Protein AF-A0A0L0SP91-F1 (afdb_monomer)

Organism: Allomyces macrogynus (strain ATCC 38327) (NCBI:txid578462)

pLDDT: mean 83.48, std 15.88, range [41.31, 96.62]

Secondary structure (DSSP, 8-state):
--HHHHHHHHHHH-TTHHHHTTT--S----S----SSS--HHHHHHHTT---------S------SEEEE--TT-SSPEEEETTEETT-PPPTTS---GGGS-TTSHHHHHHHHHHHHHHTT-----SSHHHHHHT-TT-

Mean predicted aligned error: 8.21 Å

Sequence (140 aa):
MSCSDKIAQWQCLSLQGALLSHMIPDPIMFASIIVGDLFDPVDWNAHSARVLAEVVTPNVPVVSAPHAMSWWRGCDTPEYLANGRRQGAAMGKDGTFGPKTWSRISKPRMFELFRSTAATAGVDDLSRRYLDAKEQSAAY

Solvent-accessible surface area (backbone atoms only — not comparable to full-atom values): 9042 Å² total; per-residue (Å²): 129,58,71,66,56,50,53,54,46,25,70,72,63,21,66,65,41,36,63,46,38,75,80,42,80,70,78,49,64,79,93,71,86,87,70,95,67,94,73,51,72,75,57,48,74,52,31,82,81,41,87,69,90,82,83,88,69,69,97,64,86,81,74,77,72,58,58,51,77,48,77,56,94,89,56,94,65,69,47,49,27,45,77,90,34,28,61,87,52,63,67,45,98,84,74,42,75,52,83,91,39,56,42,74,87,32,70,70,45,46,48,54,49,48,52,57,51,30,55,73,71,70,54,82,90,67,56,93,44,73,65,58,32,34,69,68,23,86,84,89

Radius of gyration: 18.84 Å; Cα contacts (8 Å, |Δi|>4): 112; chains: 1; bounding box: 49×53×34 Å

InterPro domains:
  IPR002466 Adenosine deaminase/editase [PF02137] (1-40)
  IPR002466 Adenosine deaminase/editase [PS50141] (1-40)

Foldseek 3Di:
DDPLVVLVVCQPQADCALLCCLPVVDGHHDPDDDDPPPDDPVVVVVVVVDPDDDDPDDPDPDDPQQKDWDDDPPDPDIFIGGNQWTVVQDADPVRHRDPVGHDCPDQVNVVVVSVVVCVVSVNDPADPDSVRNSVPRPSD

Structure (mmCIF, N/CA/C/O backbone):
data_AF-A0A0L0SP91-F1
#
_entry.id   AF-A0A0L0SP91-F1
#
loop_
_atom_site.group_PDB
_atom_site.id
_atom_site.type_symbol
_atom_site.label_atom_id
_atom_site.label_alt_id
_atom_site.label_comp_id
_atom_site.label_asym_id
_atom_site.label_entity_id
_atom_site.label_seq_id
_atom_site.pdbx_PDB_ins_code
_a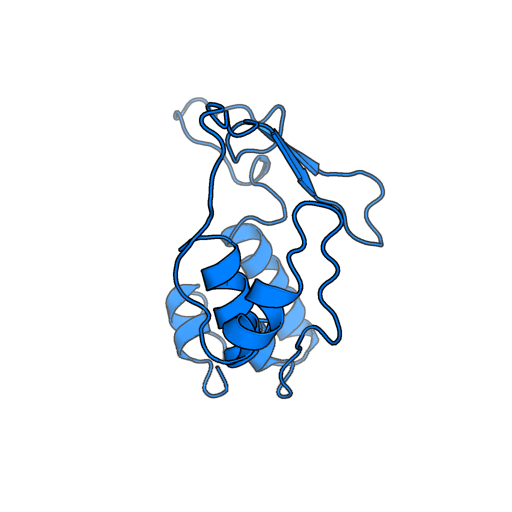tom_site.Cartn_x
_atom_site.Cartn_y
_atom_site.Cartn_z
_atom_site.occupancy
_atom_site.B_iso_or_equiv
_atom_site.auth_seq_id
_atom_site.auth_comp_id
_atom_site.auth_asym_id
_atom_site.auth_atom_id
_atom_site.pdbx_PDB_model_num
ATOM 1 N N . MET A 1 1 ? 14.575 -1.261 4.950 1.00 77.31 1 MET A N 1
ATOM 2 C CA . MET A 1 1 ? 13.985 -2.548 4.541 1.00 77.31 1 MET A CA 1
ATOM 3 C C . MET A 1 1 ? 13.994 -2.621 3.033 1.00 77.31 1 MET A C 1
ATOM 5 O O . MET A 1 1 ? 13.422 -1.739 2.383 1.00 77.31 1 MET A O 1
ATOM 9 N N . SER A 1 2 ? 14.693 -3.622 2.514 1.00 84.19 2 SER A N 1
ATOM 10 C CA . SER A 1 2 ? 14.720 -3.992 1.100 1.00 84.19 2 SER A CA 1
ATOM 11 C C . SER A 1 2 ? 13.340 -4.497 0.636 1.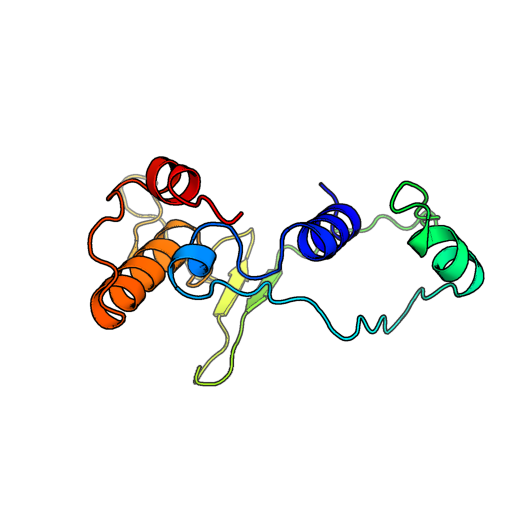00 84.19 2 SER A C 1
ATOM 13 O O . SER A 1 2 ? 12.390 -4.562 1.422 1.00 84.19 2 SER A O 1
ATOM 15 N N . CYS A 1 3 ? 13.191 -4.823 -0.652 1.00 85.75 3 CYS A N 1
ATOM 16 C CA . CYS A 1 3 ? 11.959 -5.447 -1.144 1.00 85.75 3 CYS A CA 1
ATOM 17 C C . CYS A 1 3 ? 11.780 -6.862 -0.569 1.00 85.75 3 CYS A C 1
ATOM 19 O O . CYS A 1 3 ? 10.685 -7.199 -0.126 1.00 85.75 3 CYS A O 1
ATOM 21 N N . SER A 1 4 ? 12.859 -7.647 -0.494 1.00 83.56 4 SER A N 1
ATOM 22 C CA . SER A 1 4 ? 12.839 -8.992 0.088 1.00 83.56 4 SER A CA 1
ATOM 23 C C . SER A 1 4 ? 12.460 -8.968 1.570 1.00 83.56 4 SER A C 1
ATOM 25 O O . SER A 1 4 ? 11.579 -9.727 1.961 1.00 83.56 4 SER A O 1
ATOM 27 N N . ASP A 1 5 ? 13.000 -8.033 2.365 1.00 85.19 5 ASP A N 1
ATOM 28 C CA . ASP A 1 5 ? 12.618 -7.880 3.782 1.00 85.19 5 ASP A CA 1
ATOM 29 C C . ASP A 1 5 ? 11.111 -7.617 3.929 1.00 85.19 5 ASP A C 1
ATOM 31 O O . ASP A 1 5 ? 10.453 -8.161 4.813 1.00 85.19 5 ASP A O 1
ATOM 35 N N . LYS A 1 6 ? 10.545 -6.773 3.054 1.00 88.00 6 LYS A N 1
ATOM 36 C CA . LYS A 1 6 ? 9.113 -6.438 3.080 1.00 88.00 6 LYS A CA 1
ATOM 37 C C . LYS A 1 6 ? 8.246 -7.625 2.681 1.00 88.00 6 LYS A C 1
ATOM 39 O O . LYS A 1 6 ? 7.237 -7.864 3.330 1.00 88.00 6 LYS A O 1
ATOM 44 N N . ILE A 1 7 ? 8.634 -8.370 1.647 1.00 88.44 7 ILE A N 1
ATOM 45 C CA . ILE A 1 7 ? 7.911 -9.573 1.213 1.00 88.44 7 ILE A CA 1
ATOM 46 C C . ILE A 1 7 ? 7.931 -10.631 2.319 1.00 88.44 7 ILE A C 1
ATOM 48 O O . ILE A 1 7 ? 6.890 -11.205 2.625 1.00 88.44 7 ILE A O 1
ATOM 52 N N . ALA A 1 8 ? 9.080 -10.846 2.958 1.00 85.81 8 ALA A N 1
ATOM 53 C CA . ALA A 1 8 ? 9.195 -11.751 4.096 1.00 85.81 8 ALA A CA 1
ATOM 54 C C . ALA A 1 8 ? 8.331 -11.304 5.279 1.00 85.81 8 ALA A C 1
ATOM 56 O O . ALA A 1 8 ? 7.633 -12.116 5.879 1.00 85.81 8 ALA A O 1
ATOM 57 N N . GLN A 1 9 ? 8.315 -10.001 5.575 1.00 88.06 9 GLN A N 1
ATOM 58 C CA . GLN A 1 9 ? 7.423 -9.443 6.585 1.00 88.06 9 GLN A CA 1
ATOM 59 C C . GLN A 1 9 ? 5.950 -9.701 6.240 1.00 88.06 9 GLN A C 1
ATOM 61 O O . GLN A 1 9 ? 5.187 -10.094 7.117 1.00 88.06 9 GLN A O 1
ATOM 66 N N . TRP A 1 10 ? 5.543 -9.529 4.981 1.00 90.81 10 TRP A N 1
ATOM 67 C CA . TRP A 1 10 ? 4.173 -9.811 4.544 1.00 90.81 10 TRP A CA 1
ATOM 68 C C . TRP A 1 10 ? 3.817 -11.295 4.623 1.00 90.81 10 TRP A C 1
ATOM 70 O O . TRP A 1 10 ? 2.678 -11.621 4.928 1.00 90.81 10 TRP A O 1
ATOM 80 N N . GLN A 1 11 ? 4.785 -12.187 4.411 1.00 88.12 11 GLN A N 1
ATOM 81 C CA . GLN A 1 11 ? 4.617 -13.631 4.592 1.00 88.12 11 GLN A CA 1
ATOM 82 C C . GLN A 1 11 ? 4.596 -14.078 6.064 1.00 88.12 11 GLN A C 1
ATOM 84 O O . GLN A 1 11 ? 4.348 -15.247 6.340 1.00 88.12 11 GLN A O 1
ATOM 89 N N . CYS A 1 12 ? 4.814 -13.169 7.014 1.00 86.75 12 CYS A N 1
ATOM 90 C CA . CYS A 1 12 ? 4.683 -13.441 8.446 1.00 86.75 12 CYS A CA 1
ATOM 91 C C . CYS A 1 12 ? 3.462 -12.734 9.055 1.00 86.75 12 CYS A C 1
ATOM 93 O O . CYS A 1 12 ? 2.677 -13.352 9.764 1.00 86.75 12 CYS A O 1
ATOM 95 N N . LEU A 1 13 ? 3.289 -11.444 8.747 1.00 88.06 13 LEU A N 1
ATOM 96 C CA . LEU A 1 13 ? 2.279 -10.567 9.352 1.00 88.06 13 LEU A CA 1
ATOM 97 C C . LEU A 1 13 ? 1.044 -10.333 8.488 1.00 88.06 13 LEU A C 1
ATOM 99 O O . LEU A 1 13 ? 0.093 -9.723 8.967 1.00 88.06 13 LEU A O 1
ATOM 103 N N . SER A 1 14 ? 1.063 -10.780 7.229 1.00 91.06 14 SER A N 1
ATOM 104 C CA . SER A 1 14 ? -0.003 -10.610 6.243 1.00 91.06 14 SER A CA 1
ATOM 105 C C . SER A 1 14 ? 0.034 -9.344 5.375 1.00 91.06 14 SER A C 1
ATOM 107 O O . SER A 1 14 ? 0.479 -8.268 5.785 1.00 91.06 14 SER A O 1
ATOM 109 N N . LEU A 1 15 ? -0.470 -9.467 4.140 1.00 93.38 15 LEU A N 1
ATOM 110 C CA . LEU A 1 15 ? -0.435 -8.428 3.100 1.00 93.38 15 LEU A CA 1
ATOM 111 C C . LEU A 1 15 ? -1.352 -7.236 3.383 1.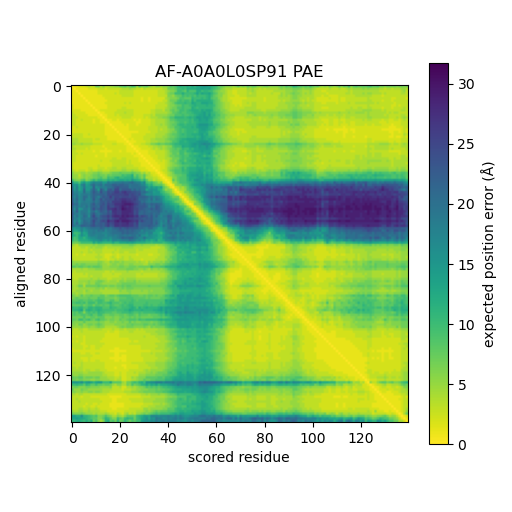00 93.38 15 LEU A C 1
ATOM 113 O O . LEU A 1 15 ? -1.044 -6.113 2.982 1.00 93.38 15 LEU A O 1
ATOM 117 N N . GLN A 1 16 ? -2.486 -7.466 4.047 1.00 94.19 16 GLN A N 1
ATOM 118 C CA . GLN A 1 16 ? -3.496 -6.435 4.299 1.00 94.19 16 GLN A CA 1
ATOM 119 C C . GLN A 1 16 ? -3.032 -5.380 5.315 1.00 94.19 16 GLN A C 1
ATOM 121 O O . GLN A 1 16 ? -3.533 -4.252 5.317 1.00 94.19 16 GLN A O 1
ATOM 126 N N . GLY A 1 17 ? -2.043 -5.717 6.148 1.00 93.94 17 GLY A N 1
ATOM 127 C CA . GLY A 1 17 ? -1.519 -4.835 7.184 1.00 93.94 17 GLY A CA 1
ATOM 128 C C . GLY A 1 17 ? -2.509 -4.541 8.320 1.00 93.94 17 GLY A C 1
ATOM 129 O O . GLY A 1 17 ? -3.674 -4.928 8.286 1.00 93.94 17 GLY A O 1
ATOM 130 N N . ALA A 1 18 ? -2.039 -3.774 9.308 1.00 94.62 18 ALA A N 1
ATOM 131 C CA . ALA A 1 18 ? -2.766 -3.498 10.552 1.00 94.62 18 ALA A CA 1
ATOM 132 C C . ALA A 1 18 ? -4.148 -2.842 10.393 1.00 94.62 18 ALA A C 1
ATOM 134 O O . ALA A 1 18 ? -5.027 -3.053 11.217 1.00 94.62 18 ALA A O 1
ATOM 135 N N . LEU A 1 19 ? -4.348 -1.989 9.381 1.00 95.50 19 LEU A N 1
ATOM 136 C CA . LEU A 1 19 ? -5.631 -1.293 9.241 1.00 95.50 19 LEU A CA 1
ATOM 137 C C . LEU A 1 19 ? -6.715 -2.240 8.727 1.00 95.50 19 LEU A C 1
ATOM 139 O O . LEU A 1 19 ? -7.798 -2.305 9.293 1.00 95.50 19 LEU A O 1
ATOM 143 N N . LEU A 1 20 ? -6.438 -2.997 7.666 1.00 95.12 20 LEU A N 1
ATOM 144 C CA . LEU A 1 20 ? -7.450 -3.871 7.076 1.00 95.12 20 LEU A CA 1
ATOM 145 C C . LEU A 1 20 ? -7.758 -5.099 7.937 1.00 95.12 20 LEU A C 1
ATOM 147 O O . LEU A 1 20 ? -8.849 -5.645 7.792 1.00 95.12 20 LEU A O 1
ATOM 151 N N . SER A 1 21 ? -6.875 -5.504 8.856 1.00 94.19 21 SER A N 1
ATOM 152 C CA . SER A 1 21 ? -7.166 -6.600 9.792 1.00 94.19 21 SER A CA 1
ATOM 153 C C . SER A 1 21 ? -8.317 -6.297 10.762 1.00 94.19 21 SER A C 1
ATOM 155 O O . SER A 1 21 ? -8.904 -7.227 11.301 1.00 94.19 21 SER A O 1
ATOM 157 N N . HIS A 1 22 ? -8.728 -5.029 10.909 1.00 93.38 22 HIS A N 1
ATOM 158 C CA . HIS A 1 22 ? -9.977 -4.664 11.600 1.00 93.38 22 HIS A CA 1
ATOM 159 C C . HIS A 1 22 ? -11.242 -5.174 10.895 1.00 93.38 22 HIS A C 1
ATOM 161 O O . HIS A 1 22 ? -12.282 -5.314 11.527 1.00 93.38 22 HIS A O 1
ATOM 167 N N . MET A 1 23 ? -11.176 -5.415 9.581 1.00 93.25 23 MET A N 1
ATOM 168 C CA . MET A 1 23 ? -12.315 -5.854 8.759 1.00 93.25 23 MET A CA 1
ATOM 169 C C . MET A 1 23 ? -12.124 -7.260 8.183 1.00 93.25 23 MET A C 1
ATOM 171 O O . MET A 1 23 ? -13.100 -7.915 7.831 1.00 93.25 23 MET A O 1
ATOM 175 N N . ILE A 1 24 ? -10.874 -7.709 8.049 1.00 92.69 24 ILE A N 1
ATOM 176 C CA . ILE A 1 24 ? -10.503 -9.008 7.486 1.00 92.69 24 ILE A CA 1
ATOM 177 C C . ILE A 1 24 ? -9.685 -9.752 8.550 1.00 92.69 24 ILE A C 1
ATOM 179 O O . ILE A 1 24 ? -8.471 -9.550 8.616 1.00 92.69 24 ILE A O 1
ATOM 183 N N . PRO A 1 25 ? -10.335 -10.568 9.403 1.00 88.62 25 PRO A N 1
ATOM 184 C CA . PRO A 1 25 ? -9.656 -11.250 10.504 1.00 88.62 25 PRO A CA 1
ATOM 185 C C . PRO A 1 25 ? -8.600 -12.248 10.024 1.00 88.62 25 PRO A C 1
ATOM 187 O O . PRO A 1 25 ? -7.537 -12.361 10.629 1.00 88.62 25 PRO A O 1
ATOM 190 N N . ASP A 1 26 ? -8.880 -12.949 8.923 1.00 92.19 26 ASP A N 1
ATOM 191 C CA . ASP A 1 26 ? -7.980 -13.965 8.391 1.00 92.19 26 ASP A CA 1
ATOM 192 C C . ASP A 1 26 ? -6.817 -13.336 7.595 1.00 92.19 26 ASP A C 1
ATOM 194 O O . ASP A 1 26 ? -7.047 -12.510 6.701 1.00 92.19 26 ASP A O 1
ATOM 198 N N . PRO A 1 27 ? -5.559 -13.739 7.862 1.00 92.19 27 PRO A N 1
ATOM 199 C CA . PRO A 1 27 ? -4.398 -13.292 7.100 1.00 92.19 27 PRO A CA 1
ATOM 200 C C . PRO A 1 27 ? -4.480 -13.582 5.589 1.00 92.19 27 PRO A C 1
ATOM 202 O O . PRO A 1 27 ? -4.612 -14.725 5.157 1.00 92.19 27 PRO A O 1
ATOM 205 N N . ILE A 1 28 ? -4.328 -12.541 4.766 1.00 94.00 28 ILE A N 1
ATOM 206 C CA . ILE A 1 28 ? -4.098 -12.615 3.320 1.00 94.00 28 ILE A CA 1
ATOM 207 C C . ILE A 1 28 ? -2.599 -12.752 3.010 1.00 94.00 28 ILE A C 1
ATOM 209 O O . ILE A 1 28 ? -1.823 -11.807 3.165 1.00 94.00 28 ILE A O 1
ATOM 213 N N . MET A 1 29 ? -2.212 -13.901 2.457 1.00 91.69 29 MET A N 1
ATOM 214 C CA . MET A 1 29 ? -0.829 -14.226 2.081 1.00 91.69 29 MET A CA 1
ATOM 215 C C . MET A 1 29 ? -0.690 -14.375 0.565 1.00 91.69 29 MET A C 1
ATOM 217 O O . MET A 1 29 ? -1.678 -14.617 -0.134 1.00 91.69 29 MET A O 1
ATOM 221 N N . PHE A 1 30 ? 0.533 -14.291 0.027 1.00 89.38 30 PHE A N 1
ATOM 222 C CA . PHE A 1 30 ? 0.727 -14.743 -1.352 1.00 89.38 30 PHE A CA 1
ATOM 223 C C . PHE A 1 30 ? 0.699 -16.267 -1.390 1.00 89.38 30 PHE A C 1
ATOM 225 O O . PHE A 1 30 ? 1.517 -16.911 -0.739 1.00 89.38 30 PHE A O 1
ATOM 232 N N . ALA A 1 31 ? -0.169 -16.828 -2.229 1.00 91.75 31 ALA A N 1
ATOM 233 C CA . ALA A 1 31 ? -0.125 -18.250 -2.568 1.00 91.75 31 ALA A CA 1
ATOM 234 C C . ALA A 1 31 ? 1.095 -18.603 -3.441 1.00 91.75 31 ALA A C 1
ATOM 236 O O . ALA A 1 31 ? 1.553 -19.741 -3.450 1.00 91.75 31 ALA A O 1
ATOM 237 N N . SER A 1 32 ? 1.625 -17.628 -4.185 1.00 89.81 32 SER A N 1
ATOM 238 C CA . SER A 1 32 ? 2.767 -17.806 -5.079 1.00 89.81 32 SER A CA 1
ATOM 239 C C . SER A 1 32 ? 3.514 -16.492 -5.284 1.00 89.81 32 SER A C 1
ATOM 241 O O . SER A 1 32 ? 2.883 -15.443 -5.422 1.00 89.81 32 SER A O 1
ATOM 243 N N . ILE A 1 33 ? 4.840 -16.562 -5.391 1.00 87.12 33 ILE A N 1
ATOM 244 C CA . ILE A 1 33 ? 5.701 -15.454 -5.817 1.00 87.12 33 ILE A CA 1
ATOM 245 C C . ILE A 1 33 ? 6.415 -15.916 -7.085 1.00 87.12 33 ILE A C 1
ATOM 247 O O . ILE A 1 33 ? 7.087 -16.942 -7.073 1.00 87.12 33 ILE A O 1
ATOM 251 N N . ILE A 1 34 ? 6.238 -15.180 -8.182 1.00 87.81 34 ILE A N 1
ATOM 252 C CA . ILE A 1 34 ? 6.831 -15.504 -9.482 1.00 87.81 34 ILE A CA 1
ATOM 253 C C . ILE A 1 34 ? 7.879 -14.441 -9.794 1.00 87.81 34 ILE A C 1
ATOM 255 O O . ILE A 1 34 ? 7.567 -13.250 -9.835 1.00 87.81 34 ILE A O 1
ATOM 259 N N . VAL A 1 35 ? 9.115 -14.879 -10.010 1.00 85.88 35 VAL A N 1
ATOM 260 C CA . VAL A 1 35 ? 10.255 -14.021 -10.337 1.00 85.88 35 VAL A CA 1
ATOM 261 C C . VAL A 1 35 ? 10.617 -14.261 -11.800 1.00 85.88 35 VAL A C 1
ATOM 263 O O . VAL A 1 35 ? 10.896 -15.390 -12.189 1.00 85.88 35 VAL A O 1
ATOM 266 N N . GLY A 1 36 ? 10.544 -13.212 -12.623 1.00 84.69 36 GLY A N 1
ATOM 267 C CA . GLY A 1 36 ? 10.726 -13.327 -14.075 1.00 84.69 36 GLY A CA 1
ATOM 268 C C . GLY A 1 36 ? 12.182 -13.384 -14.543 1.00 84.69 36 GLY A C 1
ATOM 269 O O . GLY A 1 36 ? 12.432 -13.845 -15.650 1.00 84.69 36 GLY A O 1
ATOM 270 N N . ASP A 1 37 ? 13.123 -12.912 -13.725 1.00 76.06 37 ASP A N 1
ATOM 271 C CA . ASP A 1 37 ? 14.557 -12.867 -14.030 1.00 76.06 37 ASP A CA 1
ATOM 272 C C . ASP A 1 37 ? 15.371 -12.905 -12.724 1.00 76.06 37 ASP A C 1
ATOM 274 O O . ASP A 1 37 ? 14.844 -12.546 -11.671 1.00 76.06 37 ASP A O 1
ATOM 278 N N . LEU A 1 38 ? 16.637 -13.330 -12.778 1.00 80.75 38 LEU A N 1
ATOM 279 C CA . LEU A 1 38 ? 17.524 -13.520 -11.614 1.00 80.75 38 LEU A CA 1
ATOM 280 C C . LEU A 1 38 ? 16.989 -14.519 -10.565 1.00 80.75 38 LEU A C 1
ATOM 282 O O . LEU A 1 38 ? 17.316 -14.423 -9.383 1.00 80.75 38 LEU A O 1
ATOM 286 N N . PHE A 1 39 ? 16.158 -15.480 -10.980 1.00 77.31 39 PHE A N 1
ATOM 287 C CA . PHE A 1 39 ? 15.733 -16.570 -10.105 1.00 77.31 39 PHE A CA 1
ATOM 288 C C . PHE A 1 39 ? 16.848 -17.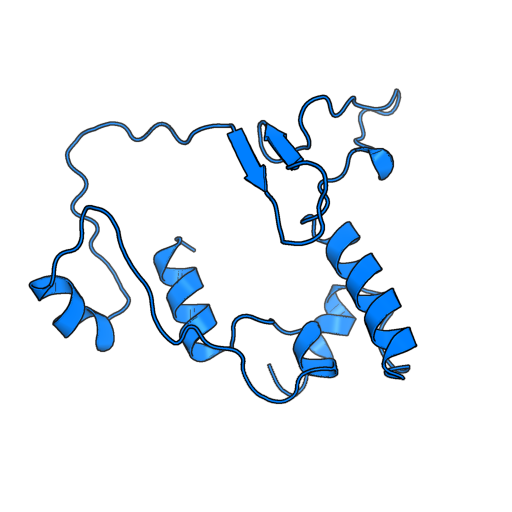614 -9.978 1.00 77.31 39 PHE A C 1
ATOM 290 O O . PHE A 1 39 ? 17.164 -18.301 -10.950 1.00 77.31 39 PHE A O 1
ATOM 297 N N . ASP A 1 40 ? 17.406 -17.755 -8.775 1.00 72.44 40 ASP A N 1
ATOM 298 C CA . ASP A 1 40 ? 18.343 -18.827 -8.442 1.00 72.44 40 ASP A CA 1
ATOM 299 C C . ASP A 1 40 ? 17.655 -19.888 -7.550 1.00 72.44 40 ASP A C 1
ATOM 301 O O . ASP A 1 40 ? 17.346 -19.619 -6.382 1.00 72.44 40 ASP A O 1
ATOM 305 N N . PRO A 1 41 ? 17.388 -21.103 -8.071 1.00 62.56 41 PRO A N 1
ATOM 306 C CA . PRO A 1 41 ? 16.730 -22.170 -7.319 1.00 62.56 41 PRO A CA 1
ATOM 307 C C . PRO A 1 41 ? 17.592 -22.775 -6.198 1.00 62.56 41 PRO A C 1
ATOM 309 O O . PRO A 1 41 ? 17.036 -23.379 -5.276 1.00 62.56 41 PRO A O 1
ATOM 312 N N . VAL A 1 42 ? 18.924 -22.642 -6.257 1.00 59.41 42 VAL A N 1
ATOM 313 C CA . VAL A 1 42 ? 19.834 -23.128 -5.203 1.00 59.41 42 VAL A CA 1
ATOM 314 C C . VAL A 1 42 ? 19.776 -22.196 -3.996 1.00 59.41 42 VAL A C 1
ATOM 316 O O . VAL A 1 42 ? 19.739 -22.666 -2.859 1.00 59.41 42 VAL A O 1
ATOM 319 N N . ASP A 1 43 ? 19.670 -20.892 -4.249 1.00 55.62 43 ASP A N 1
ATOM 320 C CA . ASP A 1 43 ? 19.463 -19.885 -3.213 1.00 55.62 43 ASP A CA 1
ATOM 321 C C . ASP A 1 43 ? 18.053 -20.017 -2.606 1.00 55.62 43 ASP A C 1
ATOM 323 O O . ASP A 1 43 ? 17.907 -20.070 -1.390 1.00 55.62 43 ASP A O 1
ATOM 327 N N . TRP A 1 44 ? 17.008 -20.230 -3.420 1.00 49.41 44 TRP A N 1
ATOM 328 C CA . TRP A 1 44 ? 15.604 -20.315 -2.973 1.00 49.41 44 TRP A CA 1
ATOM 329 C C . TRP A 1 44 ? 15.307 -21.416 -1.933 1.00 49.41 44 TRP A C 1
ATOM 331 O O . TRP A 1 44 ? 14.618 -21.156 -0.942 1.00 49.41 44 TRP A O 1
ATOM 341 N N . ASN A 1 45 ? 15.845 -22.630 -2.113 1.00 49.81 45 ASN A N 1
ATOM 342 C CA . ASN A 1 45 ? 15.645 -23.736 -1.162 1.00 49.81 45 ASN A CA 1
ATOM 343 C C . ASN A 1 45 ? 16.407 -23.535 0.165 1.00 49.81 45 ASN A C 1
ATOM 345 O O . ASN A 1 45 ? 16.016 -24.100 1.186 1.00 49.81 45 ASN A O 1
ATOM 349 N N . ALA A 1 46 ? 17.463 -22.714 0.179 1.00 46.44 46 ALA A N 1
ATOM 350 C CA . ALA A 1 46 ? 18.102 -22.232 1.406 1.00 46.44 46 ALA A CA 1
ATOM 351 C C . ALA A 1 46 ? 17.391 -20.978 1.974 1.00 46.44 46 ALA A C 1
ATOM 353 O O . ALA A 1 46 ? 17.366 -20.774 3.192 1.00 46.44 46 ALA A O 1
ATOM 354 N N . HIS A 1 47 ? 16.749 -20.176 1.115 1.00 46.91 47 HIS A N 1
ATOM 355 C CA . HIS A 1 47 ? 16.071 -18.914 1.433 1.00 46.91 47 HIS A CA 1
ATOM 356 C C . HIS A 1 47 ? 14.763 -19.093 2.204 1.00 46.91 47 HIS A C 1
ATOM 358 O O . HIS A 1 47 ? 14.414 -18.236 3.015 1.00 46.91 47 HIS A O 1
ATOM 364 N N . SER A 1 48 ? 14.057 -20.219 2.040 1.00 46.22 48 SER A N 1
ATOM 365 C CA . SER A 1 48 ? 12.896 -20.524 2.891 1.00 46.22 48 SER A CA 1
ATOM 366 C C . SER A 1 48 ? 13.282 -20.686 4.370 1.00 46.22 48 SER A C 1
ATOM 368 O O . SER A 1 48 ? 12.431 -20.526 5.240 1.00 46.22 48 SER A O 1
ATOM 370 N N . ALA A 1 49 ? 14.562 -20.965 4.662 1.00 43.16 49 ALA A N 1
ATOM 371 C CA . ALA A 1 49 ? 15.126 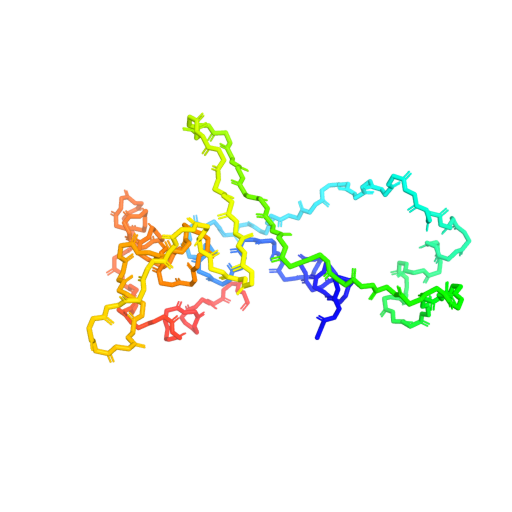-20.988 6.014 1.00 43.16 49 ALA A CA 1
ATOM 372 C C . ALA A 1 49 ? 15.921 -19.713 6.373 1.00 43.16 49 ALA A C 1
ATOM 374 O O . ALA A 1 49 ? 16.168 -19.454 7.551 1.00 43.16 49 ALA A O 1
ATOM 375 N N . ARG A 1 50 ? 16.326 -18.911 5.382 1.00 41.31 50 ARG A N 1
ATOM 376 C CA . ARG A 1 50 ? 17.088 -17.668 5.548 1.00 41.31 50 ARG A CA 1
ATOM 377 C C . ARG A 1 50 ? 16.637 -16.620 4.536 1.00 41.31 50 ARG A C 1
ATOM 379 O O . ARG A 1 50 ? 17.326 -16.341 3.562 1.00 41.31 50 ARG A O 1
ATOM 386 N N . VAL A 1 51 ? 15.529 -15.948 4.827 1.00 43.12 51 VAL A N 1
ATOM 387 C CA . VAL A 1 51 ? 15.419 -14.544 4.423 1.00 43.12 51 VAL A CA 1
ATOM 388 C C . VAL A 1 51 ? 16.528 -13.843 5.189 1.00 43.12 51 VAL A C 1
ATOM 390 O O . VAL A 1 51 ? 16.344 -13.629 6.378 1.00 43.12 51 VAL A O 1
ATOM 393 N N . LEU A 1 52 ? 17.686 -13.616 4.569 1.00 47.88 52 LEU A N 1
ATOM 394 C CA . LEU A 1 52 ? 18.698 -12.616 4.929 1.00 47.88 52 LEU A CA 1
ATOM 395 C C . LEU A 1 52 ? 19.959 -12.848 4.078 1.00 47.88 52 LEU A C 1
ATOM 397 O O . LEU A 1 52 ? 20.632 -13.862 4.221 1.00 47.88 52 LEU A O 1
ATOM 401 N N . ALA A 1 53 ? 20.284 -11.825 3.287 1.00 43.47 53 ALA A N 1
ATOM 402 C CA . ALA A 1 53 ? 21.622 -11.490 2.801 1.00 43.47 53 ALA A CA 1
ATOM 403 C C . ALA A 1 53 ? 22.317 -12.477 1.844 1.00 43.47 53 ALA A C 1
ATOM 405 O O . ALA A 1 53 ? 23.135 -13.275 2.268 1.00 43.47 53 ALA A O 1
ATOM 406 N N . GLU A 1 54 ? 22.109 -12.295 0.539 1.00 42.72 54 GLU A N 1
ATOM 407 C CA . GLU A 1 54 ? 23.169 -11.858 -0.385 1.00 42.72 54 GLU A CA 1
ATOM 408 C C . GLU A 1 54 ? 22.566 -11.623 -1.774 1.00 42.72 54 GLU A C 1
ATOM 410 O O . GLU A 1 54 ? 22.130 -12.541 -2.453 1.00 42.72 54 GLU A O 1
ATOM 415 N N . VAL A 1 55 ? 22.516 -10.363 -2.211 1.00 49.00 55 VAL A N 1
ATOM 416 C CA . VAL A 1 55 ? 22.332 -10.067 -3.634 1.00 49.00 55 VAL A CA 1
ATOM 417 C C . VAL A 1 55 ? 23.736 -9.964 -4.207 1.00 49.00 55 VAL A C 1
ATOM 419 O O . VAL A 1 55 ? 24.435 -8.986 -3.941 1.00 49.00 55 VAL A O 1
ATOM 422 N N . VAL A 1 56 ? 24.152 -10.956 -4.993 1.00 44.75 56 VAL A N 1
ATOM 423 C CA . VAL A 1 56 ? 25.308 -10.808 -5.882 1.00 44.75 56 VAL A CA 1
ATOM 424 C C . VAL A 1 56 ? 24.907 -9.802 -6.956 1.00 44.75 56 VAL A C 1
ATOM 426 O O . VAL A 1 56 ? 24.312 -10.146 -7.974 1.00 44.75 56 VAL A O 1
ATOM 429 N N . THR A 1 57 ? 25.169 -8.519 -6.717 1.00 48.88 57 THR A N 1
ATOM 430 C CA . THR A 1 57 ? 25.022 -7.518 -7.771 1.00 48.88 57 THR A CA 1
ATOM 431 C C . THR A 1 57 ? 26.236 -7.611 -8.693 1.00 48.88 57 THR A C 1
ATOM 433 O O . THR A 1 57 ? 27.356 -7.406 -8.213 1.00 48.88 57 THR A O 1
ATOM 436 N N . PRO A 1 58 ? 26.077 -7.843 -10.010 1.00 46.78 58 PRO A N 1
ATOM 437 C CA . PRO A 1 58 ? 27.120 -7.448 -10.946 1.00 46.78 58 PRO A CA 1
ATOM 438 C C . PRO A 1 58 ? 27.384 -5.946 -10.766 1.00 46.78 58 PRO A C 1
ATOM 440 O O . PRO A 1 58 ? 26.489 -5.200 -10.371 1.00 46.78 58 PRO A O 1
ATOM 443 N N . ASN A 1 59 ? 28.612 -5.507 -11.049 1.00 53.19 59 ASN A N 1
ATOM 444 C CA . ASN A 1 59 ? 29.156 -4.156 -10.815 1.00 53.19 59 ASN A CA 1
ATOM 445 C C . ASN A 1 59 ? 28.483 -3.037 -11.658 1.00 53.19 59 ASN A C 1
ATOM 447 O O . ASN A 1 59 ? 29.104 -2.034 -12.008 1.00 53.19 59 ASN A O 1
ATOM 451 N N . VAL A 1 60 ? 27.222 -3.229 -12.045 1.00 59.62 60 VAL A N 1
ATOM 452 C CA . VAL A 1 60 ? 26.411 -2.296 -12.813 1.00 59.62 60 VAL A CA 1
ATOM 453 C C . VAL A 1 60 ? 25.774 -1.311 -11.833 1.00 59.62 60 VAL A C 1
ATOM 455 O O . VAL A 1 60 ? 25.015 -1.731 -10.957 1.00 59.62 60 VAL A O 1
ATOM 458 N N . PRO A 1 61 ? 26.038 -0.001 -11.955 1.00 59.16 61 PRO A N 1
ATOM 459 C CA . PRO A 1 61 ? 25.343 0.995 -11.156 1.00 59.16 61 PRO A CA 1
ATOM 460 C C . PRO A 1 61 ? 23.845 0.938 -11.470 1.00 59.16 61 PRO A C 1
ATOM 462 O O . PRO A 1 61 ? 23.394 1.337 -12.544 1.00 59.16 61 PRO A O 1
ATOM 465 N N . VAL A 1 62 ? 23.063 0.425 -10.521 1.00 60.69 62 VAL A N 1
ATOM 466 C CA . VAL A 1 62 ? 21.604 0.427 -10.604 1.00 60.69 62 VAL A CA 1
ATOM 467 C C . VAL A 1 62 ? 21.125 1.849 -10.338 1.00 60.69 62 VAL A C 1
ATOM 469 O O . VAL A 1 62 ? 21.048 2.298 -9.194 1.00 60.69 62 VAL A O 1
ATOM 472 N N . VAL A 1 63 ? 20.798 2.579 -11.402 1.00 65.69 63 VAL A N 1
ATOM 473 C CA . VAL A 1 63 ? 20.074 3.846 -11.278 1.00 65.69 63 VAL A CA 1
ATOM 474 C C . VAL A 1 63 ? 18.602 3.506 -11.087 1.00 65.69 63 VAL A C 1
ATOM 476 O O . VAL A 1 63 ? 17.950 2.974 -11.985 1.00 65.69 63 VAL A O 1
ATOM 479 N N . SER A 1 64 ? 18.072 3.784 -9.898 1.00 66.50 64 SER A N 1
ATOM 480 C CA . SER A 1 64 ? 16.644 3.618 -9.635 1.00 66.50 64 SER A CA 1
ATOM 481 C C . SER A 1 64 ? 15.847 4.547 -10.550 1.00 66.50 64 SER A C 1
ATOM 483 O O . SER A 1 64 ? 16.113 5.747 -10.628 1.00 66.50 64 SER A O 1
ATOM 485 N N . ALA A 1 65 ? 14.867 3.990 -11.264 1.00 75.00 65 ALA A N 1
ATOM 486 C CA . ALA A 1 65 ? 13.991 4.796 -12.095 1.00 75.00 65 ALA A CA 1
ATOM 487 C C . ALA A 1 65 ? 13.230 5.789 -11.193 1.00 75.00 65 ALA A C 1
ATOM 489 O O . ALA A 1 65 ? 12.590 5.366 -10.228 1.00 75.00 65 ALA A O 1
ATOM 490 N N . PRO A 1 66 ? 13.238 7.100 -11.498 1.00 83.75 66 PRO A N 1
ATOM 491 C CA . PRO A 1 66 ? 12.500 8.081 -10.705 1.00 83.75 66 PRO A CA 1
ATOM 492 C C . PRO A 1 66 ? 10.983 7.970 -10.911 1.00 83.75 66 PRO A C 1
ATOM 494 O O . PRO A 1 66 ? 10.222 8.699 -10.278 1.00 83.75 66 PRO A O 1
ATOM 497 N N . HIS A 1 67 ? 10.534 7.081 -11.798 1.00 91.44 67 HIS A N 1
ATOM 498 C CA . HIS A 1 67 ? 9.143 6.921 -12.179 1.00 91.44 67 HIS A CA 1
ATOM 499 C C . HIS A 1 67 ? 8.566 5.613 -11.646 1.00 91.44 67 HIS A C 1
ATOM 501 O O . HIS A 1 67 ? 9.230 4.579 -11.649 1.00 91.44 67 HIS A O 1
ATOM 507 N N . ALA A 1 68 ? 7.303 5.658 -11.240 1.00 93.25 68 ALA A N 1
ATOM 508 C CA . ALA A 1 68 ? 6.513 4.479 -10.919 1.00 93.25 68 ALA A CA 1
ATOM 509 C C . ALA A 1 68 ? 5.113 4.624 -11.520 1.00 93.25 68 ALA A C 1
ATOM 511 O O . ALA A 1 68 ? 4.651 5.732 -11.784 1.00 93.25 68 ALA A O 1
ATOM 512 N N . MET A 1 69 ? 4.427 3.506 -11.727 1.00 94.50 69 MET A N 1
ATOM 513 C CA . MET A 1 69 ? 3.049 3.477 -12.208 1.00 94.50 69 MET A CA 1
ATOM 514 C C . MET A 1 69 ? 2.227 2.587 -11.281 1.00 94.50 69 MET A C 1
ATOM 516 O O . MET A 1 69 ? 2.686 1.515 -10.893 1.00 94.50 69 MET A O 1
ATOM 520 N N . SER A 1 70 ? 1.018 3.021 -10.929 1.00 94.19 70 SER A N 1
ATOM 521 C CA . SER A 1 70 ? 0.071 2.215 -10.158 1.00 94.19 70 SER A CA 1
ATOM 522 C C . SER A 1 70 ? -1.281 2.133 -10.859 1.00 94.19 70 SER A C 1
ATOM 524 O O . SER A 1 70 ? -1.826 3.130 -11.341 1.00 94.19 70 SER A O 1
ATOM 526 N N . TRP A 1 71 ? -1.829 0.926 -10.914 1.00 96.12 71 TRP A N 1
ATOM 527 C CA . TRP A 1 71 ? -3.141 0.635 -11.476 1.00 96.12 71 TRP A CA 1
ATOM 528 C C . TRP A 1 71 ? -3.731 -0.572 -10.752 1.00 96.12 71 TRP A C 1
ATOM 530 O O . TRP A 1 71 ? -3.002 -1.471 -10.338 1.00 96.12 71 TRP A O 1
ATOM 540 N N . TRP A 1 72 ? -5.049 -0.592 -10.606 1.00 95.19 72 TRP A N 1
ATOM 541 C CA . TRP A 1 72 ? -5.799 -1.745 -10.125 1.00 95.19 72 TRP A CA 1
ATOM 542 C C . TRP A 1 72 ? -7.104 -1.858 -10.904 1.00 95.19 72 TRP A C 1
ATOM 544 O O . TRP A 1 72 ? -7.577 -0.885 -11.500 1.00 95.19 72 TRP A O 1
ATOM 554 N N . ARG A 1 73 ? -7.694 -3.055 -10.888 1.00 96.00 73 ARG A N 1
ATOM 555 C CA . ARG A 1 73 ? -8.957 -3.337 -11.575 1.00 96.00 73 ARG A CA 1
ATOM 556 C C . ARG A 1 73 ? -10.033 -2.330 -11.151 1.00 96.00 73 ARG A C 1
ATOM 558 O O . ARG A 1 73 ? -10.216 -2.082 -9.964 1.00 96.00 73 ARG A O 1
ATOM 565 N N . GLY A 1 74 ? -10.739 -1.769 -12.132 1.00 94.19 74 GLY A N 1
ATOM 566 C CA . GLY A 1 74 ? -11.732 -0.708 -11.928 1.00 94.19 74 GLY A CA 1
ATOM 567 C C . GLY A 1 74 ? -11.184 0.717 -12.072 1.00 94.19 74 GLY A C 1
ATOM 568 O O . GLY A 1 74 ? -11.973 1.652 -12.103 1.00 94.19 74 GLY A O 1
ATOM 569 N N . CYS A 1 75 ? -9.866 0.913 -12.204 1.00 91.06 75 CYS A N 1
ATOM 570 C CA . CYS A 1 75 ? -9.327 2.190 -12.674 1.00 91.06 75 CYS A CA 1
ATOM 571 C C . CYS A 1 75 ? -9.450 2.310 -14.197 1.00 91.06 75 CYS A C 1
ATOM 573 O O . CYS A 1 75 ? -8.892 1.481 -14.918 1.00 91.06 75 CYS A O 1
ATOM 575 N N . ASP A 1 76 ? -10.034 3.411 -14.674 1.00 93.38 76 ASP A N 1
ATOM 576 C CA . ASP A 1 76 ? -10.013 3.759 -16.103 1.00 93.38 76 ASP A CA 1
ATOM 577 C C . ASP A 1 76 ? -8.591 4.082 -16.584 1.00 93.38 76 ASP A C 1
ATOM 579 O O . ASP A 1 76 ? -8.211 3.749 -17.703 1.00 93.38 76 ASP A O 1
ATOM 583 N N . THR A 1 77 ? -7.782 4.726 -15.729 1.00 93.81 77 THR A N 1
ATOM 584 C CA . THR A 1 77 ? -6.414 5.151 -16.067 1.00 93.81 77 THR A CA 1
ATOM 585 C C . THR A 1 77 ? -5.394 4.859 -14.956 1.00 93.81 77 THR A C 1
ATOM 587 O O . THR A 1 77 ? -5.696 5.001 -13.756 1.00 93.81 77 THR A O 1
ATOM 590 N N . PRO A 1 78 ? -4.160 4.453 -15.324 1.00 95.31 78 PRO A N 1
ATOM 591 C CA . PRO A 1 78 ? -3.065 4.311 -14.372 1.00 95.31 78 PRO A CA 1
ATOM 592 C C . PRO A 1 78 ? -2.657 5.671 -13.788 1.00 95.31 78 PRO A C 1
ATOM 594 O O . PRO A 1 78 ? -2.761 6.713 -14.434 1.00 95.31 78 PRO A O 1
ATOM 597 N N . GLU A 1 79 ? -2.171 5.661 -12.549 1.00 94.81 79 GLU A N 1
ATOM 598 C CA . GLU A 1 79 ? -1.523 6.817 -11.933 1.00 94.81 79 GLU A CA 1
ATOM 599 C C . GLU A 1 79 ? -0.014 6.708 -12.139 1.00 94.81 79 GLU A C 1
ATOM 601 O O . GLU A 1 79 ? 0.615 5.752 -11.683 1.00 94.81 79 GLU A O 1
ATOM 606 N N . TYR A 1 80 ? 0.559 7.715 -12.790 1.00 95.50 80 TYR A N 1
ATOM 607 C CA . TYR A 1 80 ? 2.000 7.866 -12.943 1.00 95.50 80 TYR A CA 1
ATOM 608 C C . TYR A 1 80 ? 2.566 8.706 -11.805 1.00 95.50 80 TYR A C 1
ATOM 610 O O . TYR A 1 80 ? 2.006 9.743 -11.436 1.00 95.50 80 TYR A O 1
ATOM 618 N N . LEU A 1 81 ? 3.694 8.263 -11.264 1.00 93.38 81 LEU A N 1
ATOM 619 C CA . LEU A 1 81 ? 4.442 8.923 -10.210 1.00 93.38 81 LEU A CA 1
ATOM 620 C C . LEU A 1 81 ? 5.832 9.291 -10.728 1.00 93.38 81 LEU A C 1
ATOM 622 O O . LEU A 1 81 ? 6.472 8.484 -11.393 1.00 93.38 81 LEU A O 1
ATOM 626 N N . ALA A 1 82 ? 6.309 10.482 -10.382 1.00 90.94 82 ALA A N 1
ATOM 627 C CA . ALA A 1 82 ? 7.669 10.952 -10.603 1.00 90.94 82 ALA A CA 1
ATOM 628 C C . ALA A 1 82 ? 8.237 11.445 -9.265 1.00 90.94 82 ALA A C 1
ATOM 630 O O . ALA A 1 82 ? 7.626 12.278 -8.591 1.00 90.94 82 ALA A O 1
ATOM 631 N N . ASN A 1 83 ? 9.384 10.908 -8.851 1.00 86.44 83 ASN A N 1
ATOM 632 C CA . ASN A 1 83 ? 10.040 11.202 -7.574 1.00 86.44 83 ASN A CA 1
ATOM 633 C C . ASN A 1 83 ? 9.090 11.060 -6.367 1.00 86.44 83 ASN A C 1
ATOM 635 O O . ASN A 1 83 ? 9.030 11.925 -5.491 1.00 86.44 83 ASN A O 1
ATOM 639 N N . GLY A 1 84 ? 8.285 9.992 -6.363 1.00 83.12 84 GLY A N 1
ATOM 640 C CA . GLY A 1 84 ? 7.331 9.685 -5.291 1.00 83.12 84 GLY A CA 1
ATOM 641 C C . GLY A 1 84 ? 6.076 10.569 -5.246 1.00 83.12 84 GLY A C 1
ATOM 642 O O . GLY A 1 84 ? 5.302 10.468 -4.296 1.00 83.12 84 GLY A O 1
ATOM 643 N N . ARG A 1 85 ? 5.850 11.432 -6.245 1.00 88.50 85 ARG A N 1
ATOM 644 C CA . ARG A 1 85 ? 4.665 12.301 -6.348 1.00 88.50 85 ARG A CA 1
ATOM 645 C C . ARG A 1 85 ? 3.903 12.022 -7.630 1.00 88.50 85 ARG A C 1
ATOM 647 O O . ARG A 1 85 ? 4.500 11.571 -8.597 1.00 88.50 85 ARG A O 1
ATOM 654 N N . ARG A 1 86 ? 2.605 12.332 -7.668 1.00 91.81 86 ARG A N 1
ATOM 655 C CA . ARG A 1 86 ? 1.812 12.224 -8.899 1.00 91.81 86 ARG A CA 1
ATOM 656 C C . ARG A 1 86 ? 2.452 13.052 -10.016 1.00 91.81 86 ARG A C 1
ATOM 658 O O . ARG A 1 86 ? 2.852 14.193 -9.792 1.00 91.81 86 ARG A O 1
ATOM 665 N N . GLN A 1 87 ? 2.564 12.483 -11.211 1.00 92.44 87 GLN A N 1
ATOM 666 C CA . GLN A 1 87 ? 3.097 13.192 -12.368 1.00 92.44 87 GLN A CA 1
ATOM 667 C C . GLN A 1 87 ? 2.242 14.435 -12.646 1.00 92.44 87 GLN A C 1
ATOM 669 O O . GLN A 1 87 ? 1.013 14.370 -12.637 1.00 92.44 87 GLN A O 1
ATOM 674 N N . GLY A 1 88 ? 2.898 15.581 -12.836 1.00 88.50 88 GLY A N 1
ATOM 675 C CA . GLY A 1 88 ? 2.218 16.869 -12.985 1.00 88.50 88 GLY A CA 1
ATOM 676 C C . GLY A 1 88 ? 1.683 17.464 -11.677 1.00 88.50 88 GLY A C 1
ATOM 677 O O . GLY A 1 88 ? 0.971 18.465 -11.720 1.00 88.50 88 GLY A O 1
ATOM 678 N N . ALA A 1 89 ? 2.011 16.891 -10.510 1.00 90.44 89 ALA A N 1
ATOM 679 C CA . ALA A 1 89 ? 1.723 17.519 -9.226 1.00 90.44 89 ALA A CA 1
ATOM 680 C C . ALA A 1 89 ? 2.411 18.889 -9.151 1.00 90.44 89 ALA A C 1
ATOM 682 O O . ALA A 1 89 ? 3.637 18.981 -9.116 1.00 90.44 89 ALA A O 1
ATOM 683 N N . ALA A 1 90 ? 1.605 19.945 -9.101 1.00 89.06 90 ALA A N 1
ATOM 684 C CA . ALA A 1 90 ? 2.077 21.302 -8.890 1.00 89.06 90 ALA A CA 1
ATOM 685 C C . ALA A 1 90 ? 2.081 21.640 -7.396 1.00 89.06 90 ALA A C 1
ATOM 687 O O . ALA A 1 90 ? 1.202 21.221 -6.635 1.00 89.06 90 ALA A O 1
ATOM 688 N N . MET A 1 91 ? 3.085 22.409 -6.993 1.00 89.88 91 MET A N 1
ATOM 689 C CA . MET A 1 91 ? 3.189 22.962 -5.652 1.00 89.88 91 MET A CA 1
ATOM 690 C C . MET A 1 91 ? 2.272 24.183 -5.523 1.00 89.88 91 MET A C 1
ATOM 692 O O . MET A 1 91 ? 2.115 24.956 -6.471 1.00 89.88 91 MET A O 1
ATOM 696 N N . GLY A 1 92 ? 1.649 24.343 -4.360 1.00 88.88 92 GLY A N 1
ATOM 697 C CA . GLY A 1 92 ? 0.891 25.539 -4.024 1.00 88.88 92 GLY A CA 1
ATOM 698 C C . GLY A 1 92 ? 1.795 26.763 -3.867 1.00 88.88 92 GLY A C 1
ATOM 699 O O . GLY A 1 92 ? 3.021 26.663 -3.805 1.00 88.88 92 GLY A O 1
ATOM 700 N N . LYS A 1 93 ? 1.175 27.944 -3.768 1.00 91.44 93 LYS A N 1
ATOM 701 C CA . LYS A 1 93 ? 1.889 29.211 -3.512 1.00 91.44 93 LYS A CA 1
ATOM 702 C C . LYS A 1 93 ? 2.632 29.217 -2.168 1.00 91.44 93 LYS A C 1
ATOM 704 O O . LYS A 1 93 ? 3.560 29.990 -1.987 1.00 91.44 93 LYS A O 1
ATOM 709 N N . ASP A 1 94 ? 2.204 28.365 -1.247 1.00 91.75 94 ASP A N 1
ATOM 710 C CA . ASP A 1 94 ? 2.754 28.141 0.088 1.00 91.75 94 ASP A CA 1
ATOM 711 C C . ASP A 1 94 ? 3.946 27.167 0.106 1.00 91.75 94 ASP A C 1
ATOM 713 O O . ASP A 1 94 ? 4.477 26.865 1.172 1.00 91.75 94 ASP A O 1
ATOM 717 N N . GLY A 1 95 ? 4.364 26.642 -1.050 1.00 89.81 95 GLY A N 1
ATOM 718 C CA . GLY A 1 95 ? 5.457 25.676 -1.121 1.00 89.81 95 GLY A CA 1
ATOM 719 C C . GLY A 1 95 ? 5.058 24.253 -0.716 1.00 89.81 95 GLY A C 1
ATOM 720 O O . GLY A 1 95 ? 5.929 23.397 -0.560 1.00 89.81 95 GLY A O 1
ATOM 721 N N . THR A 1 96 ? 3.761 23.964 -0.552 1.00 88.44 96 THR A N 1
ATOM 722 C CA . THR A 1 96 ? 3.291 22.629 -0.162 1.00 88.44 96 THR A CA 1
ATOM 723 C C . THR A 1 96 ? 2.532 21.928 -1.287 1.00 88.44 96 THR A C 1
ATOM 725 O O . THR A 1 96 ? 1.995 22.543 -2.210 1.00 88.44 96 THR A O 1
ATOM 728 N N . PHE A 1 97 ? 2.502 20.595 -1.243 1.00 87.69 97 PHE A N 1
ATOM 729 C CA . PHE A 1 97 ? 1.676 19.795 -2.146 1.00 87.69 97 PHE A CA 1
ATOM 730 C C . PHE A 1 97 ? 0.331 19.527 -1.481 1.00 87.69 97 PHE A C 1
ATOM 732 O O . PHE A 1 97 ? 0.235 18.736 -0.539 1.00 87.69 97 PHE A O 1
ATOM 739 N N . GLY A 1 98 ? -0.707 20.194 -1.983 1.00 88.81 98 GLY A N 1
ATOM 740 C CA . GLY A 1 98 ? -2.050 20.066 -1.434 1.00 88.81 98 GLY A CA 1
ATOM 741 C C . GLY A 1 98 ? -2.675 18.677 -1.652 1.00 88.81 98 GLY A C 1
ATOM 742 O O . GLY A 1 98 ? -2.256 17.930 -2.537 1.00 88.81 98 GLY A O 1
ATOM 743 N N . PRO A 1 99 ? -3.758 18.340 -0.929 1.00 89.81 99 PRO A N 1
ATOM 744 C CA . PRO A 1 99 ? -4.391 17.017 -0.993 1.00 89.81 99 PRO A CA 1
ATOM 745 C C . PRO A 1 99 ? -4.800 16.550 -2.395 1.00 89.81 99 PRO A C 1
ATOM 747 O O . PRO A 1 99 ? -4.809 15.354 -2.691 1.00 89.81 99 PRO A O 1
ATOM 750 N N . LYS A 1 100 ? -5.127 17.487 -3.293 1.00 87.88 100 LYS A N 1
ATOM 751 C CA . LYS A 1 100 ? -5.515 17.200 -4.685 1.00 87.88 100 LYS A CA 1
ATOM 752 C C . LYS A 1 100 ? -4.385 16.581 -5.519 1.00 87.88 100 LYS A C 1
ATOM 754 O O . LYS A 1 100 ? -4.671 15.944 -6.529 1.00 87.88 100 LYS A O 1
ATOM 759 N N . THR A 1 101 ? -3.128 16.765 -5.116 1.00 90.50 101 THR A N 1
ATOM 760 C CA . THR A 1 101 ? -1.950 16.265 -5.839 1.00 90.50 101 THR A CA 1
ATOM 761 C C . THR A 1 101 ? -1.327 15.027 -5.194 1.00 90.50 101 THR A C 1
ATOM 763 O O . THR A 1 101 ? -0.363 14.477 -5.729 1.00 90.50 101 THR A O 1
ATOM 766 N N . TRP A 1 102 ? -1.876 14.554 -4.071 1.00 91.56 102 TRP A N 1
ATOM 767 C CA . TRP A 1 102 ? -1.425 13.324 -3.426 1.00 91.56 102 TRP A CA 1
ATOM 768 C C . TRP A 1 102 ? -1.722 12.100 -4.290 1.00 91.56 102 TRP A C 1
ATOM 770 O O . TRP A 1 102 ? -2.787 11.999 -4.898 1.00 91.56 102 TRP A O 1
ATOM 780 N N . SER A 1 103 ? -0.782 11.153 -4.288 1.00 92.94 103 SER A N 1
ATOM 781 C CA . SER A 1 103 ? -0.974 9.846 -4.912 1.00 92.94 103 SER A CA 1
ATOM 782 C C . SER A 1 103 ? -2.133 9.095 -4.261 1.00 92.94 103 SER A C 1
ATOM 784 O O . SER A 1 103 ? -2.316 9.160 -3.038 1.00 92.94 103 SER A O 1
ATOM 786 N N . ARG A 1 104 ? -2.879 8.334 -5.063 1.00 92.62 104 ARG A N 1
ATOM 787 C CA . ARG A 1 104 ? -3.982 7.492 -4.581 1.00 92.62 104 ARG A CA 1
ATOM 788 C C . ARG A 1 104 ? -3.515 6.415 -3.594 1.00 92.62 104 ARG A C 1
ATOM 790 O O . ARG A 1 104 ? -4.265 6.063 -2.693 1.00 92.62 104 ARG A O 1
ATOM 797 N N . ILE A 1 105 ? -2.268 5.956 -3.719 1.00 93.81 105 ILE A N 1
ATOM 798 C CA . ILE A 1 105 ? -1.642 4.969 -2.821 1.00 93.81 105 ILE A CA 1
ATOM 799 C C . ILE A 1 105 ? -0.828 5.615 -1.686 1.00 93.81 105 ILE A C 1
ATOM 801 O O . ILE A 1 105 ? -0.054 4.952 -0.996 1.00 93.81 105 ILE A O 1
ATOM 805 N N . SER A 1 106 ? -0.959 6.928 -1.479 1.00 93.31 106 SER A N 1
ATOM 806 C CA . SER A 1 106 ? -0.322 7.602 -0.344 1.00 93.31 106 SER A CA 1
ATOM 807 C C . SER A 1 106 ? -1.013 7.254 0.977 1.00 93.31 106 SER A C 1
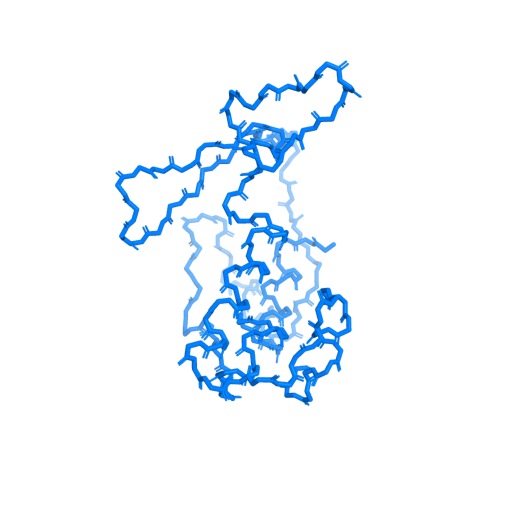ATOM 809 O O . SER A 1 106 ? -2.209 6.968 1.009 1.00 93.31 106 SER A O 1
ATOM 811 N N . LYS A 1 107 ? -0.275 7.335 2.095 1.00 93.75 107 LYS A N 1
ATOM 812 C CA . LYS A 1 107 ? -0.817 7.032 3.435 1.00 93.75 107 LYS A CA 1
ATOM 813 C C . LYS A 1 107 ? -2.114 7.798 3.751 1.00 93.75 107 LYS A C 1
ATOM 815 O O . LYS A 1 107 ? -3.062 7.141 4.170 1.00 93.75 107 LYS A O 1
ATOM 820 N N . PRO A 1 108 ? -2.217 9.129 3.532 1.00 93.88 108 PRO A N 1
ATOM 821 C CA . PRO A 1 108 ? -3.456 9.850 3.821 1.00 93.88 108 PRO A CA 1
ATOM 822 C C . PRO A 1 108 ? -4.632 9.365 2.967 1.00 93.88 108 PRO A C 1
ATOM 824 O O . PRO A 1 108 ? -5.714 9.151 3.499 1.00 93.88 108 PRO A O 1
ATOM 827 N N . ARG A 1 109 ? -4.413 9.117 1.667 1.00 94.56 109 ARG A N 1
ATOM 828 C CA . ARG A 1 109 ? -5.469 8.651 0.753 1.00 94.56 109 ARG A CA 1
ATOM 829 C C 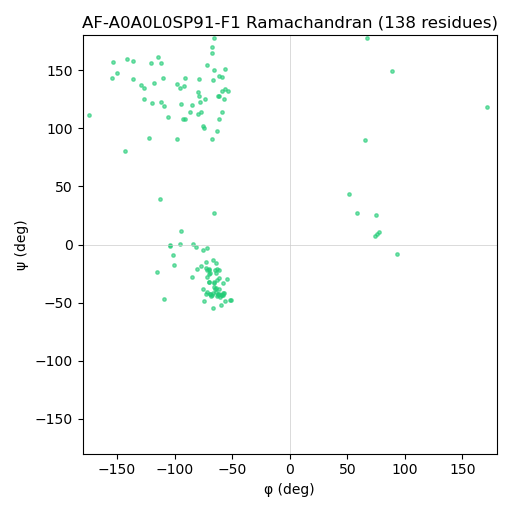. ARG A 1 109 ? -5.944 7.242 1.068 1.00 94.56 109 ARG A C 1
ATOM 831 O O . ARG A 1 109 ? -7.146 7.003 1.106 1.00 94.56 109 ARG A O 1
ATOM 838 N N . MET A 1 110 ? -5.020 6.328 1.354 1.00 95.94 110 MET A N 1
ATOM 839 C CA . MET A 1 110 ? -5.390 4.976 1.768 1.00 95.94 110 MET A CA 1
ATOM 840 C C . MET A 1 110 ? -6.098 4.969 3.125 1.00 95.94 110 MET A C 1
ATOM 842 O O . MET A 1 110 ? -7.004 4.168 3.322 1.00 95.94 110 MET A O 1
ATOM 846 N N . PHE A 1 111 ? -5.744 5.872 4.046 1.00 96.62 111 PHE A N 1
ATOM 847 C CA . PHE A 1 111 ? -6.437 5.981 5.329 1.00 96.62 111 PHE A CA 1
ATOM 848 C C . PHE A 1 111 ? -7.843 6.581 5.199 1.00 96.62 111 PHE A C 1
ATOM 850 O O . PHE A 1 111 ? -8.770 6.085 5.831 1.00 96.62 111 PHE A O 1
ATOM 857 N N . GLU A 1 112 ? -8.028 7.604 4.359 1.00 95.50 112 GLU A N 1
ATOM 858 C CA . GLU A 1 112 ? -9.359 8.127 4.010 1.00 95.50 112 GLU A CA 1
ATOM 859 C C . GLU A 1 112 ? -10.250 7.017 3.439 1.00 95.50 112 GLU A C 1
ATOM 861 O O . GLU A 1 112 ? -11.373 6.827 3.909 1.00 95.50 112 GLU A O 1
ATOM 866 N N . LEU A 1 113 ? -9.718 6.247 2.481 1.00 95.31 113 LEU A N 1
ATOM 867 C CA . LEU A 1 113 ? -10.421 5.111 1.891 1.00 95.31 113 LEU A CA 1
ATOM 868 C C . LEU A 1 113 ? -10.775 4.072 2.958 1.00 95.31 113 LEU A C 1
ATOM 870 O O . LEU A 1 113 ? -11.944 3.727 3.098 1.00 95.31 113 LEU A O 1
ATOM 874 N N . PHE A 1 114 ? -9.796 3.644 3.757 1.00 96.44 114 PHE A N 1
ATOM 875 C CA . PHE A 1 114 ? -10.002 2.707 4.859 1.00 96.44 114 PHE A CA 1
ATOM 876 C C . PHE A 1 114 ? -11.142 3.147 5.778 1.00 96.44 114 PHE A C 1
ATOM 878 O O . PHE A 1 114 ? -12.024 2.347 6.062 1.00 96.44 114 PHE A O 1
ATOM 885 N N . ARG A 1 115 ? -11.174 4.418 6.194 1.00 95.38 115 ARG A N 1
ATOM 886 C CA . ARG A 1 115 ? -12.226 4.924 7.084 1.00 95.38 115 ARG A CA 1
ATOM 887 C C . ARG A 1 115 ? -13.610 4.887 6.442 1.00 95.38 115 ARG A C 1
ATOM 889 O O . ARG A 1 115 ? -14.566 4.524 7.118 1.00 95.38 115 ARG A O 1
ATOM 896 N N . SER A 1 116 ? -13.727 5.240 5.160 1.00 94.75 116 SER A N 1
ATOM 897 C CA . SER A 1 116 ? -15.010 5.121 4.449 1.00 94.75 116 SER A CA 1
ATOM 898 C C . SER A 1 116 ? -15.467 3.665 4.311 1.00 94.75 116 SER A C 1
ATOM 900 O O . SER A 1 116 ? -16.650 3.370 4.486 1.00 94.75 116 SER A O 1
ATOM 902 N N . THR A 1 117 ? -14.528 2.747 4.068 1.00 95.31 117 THR A N 1
ATOM 903 C CA . THR A 1 117 ? -14.806 1.312 3.981 1.00 95.31 117 THR A CA 1
ATOM 904 C C . THR A 1 117 ? -15.208 0.747 5.341 1.00 95.31 117 THR A C 1
ATOM 906 O O . THR A 1 117 ? -16.205 0.041 5.419 1.00 95.31 117 THR A O 1
ATOM 909 N N . ALA A 1 118 ? -14.498 1.109 6.412 1.00 94.81 118 ALA A N 1
ATOM 910 C CA . ALA A 1 118 ? -14.785 0.680 7.778 1.00 94.81 118 ALA A CA 1
ATOM 911 C C . ALA A 1 118 ? -16.181 1.119 8.235 1.00 94.81 118 ALA A C 1
ATOM 913 O O . ALA A 1 118 ? -16.944 0.290 8.719 1.00 94.81 118 ALA A O 1
ATOM 914 N N . ALA A 1 119 ? -16.558 2.374 7.972 1.00 92.56 119 ALA A N 1
ATOM 915 C CA . ALA A 1 119 ? -17.908 2.865 8.251 1.00 92.56 119 ALA A CA 1
ATOM 916 C C . ALA A 1 119 ? -18.983 2.092 7.462 1.00 92.56 119 ALA A C 1
ATOM 918 O O . ALA A 1 119 ? -20.051 1.789 7.981 1.00 92.56 119 ALA A O 1
ATOM 919 N N . THR A 1 120 ? -18.697 1.726 6.209 1.00 93.50 120 THR A N 1
ATOM 920 C CA . THR A 1 120 ? -19.620 0.914 5.393 1.00 93.50 120 THR A CA 1
ATOM 921 C C . THR A 1 120 ? -19.720 -0.526 5.908 1.00 93.50 120 THR A C 1
ATOM 923 O O . THR A 1 120 ? -20.776 -1.144 5.815 1.00 93.50 120 THR A O 1
ATOM 926 N N . ALA A 1 121 ? -18.631 -1.057 6.462 1.00 92.50 121 ALA A N 1
ATOM 927 C CA . ALA A 1 121 ? -18.559 -2.3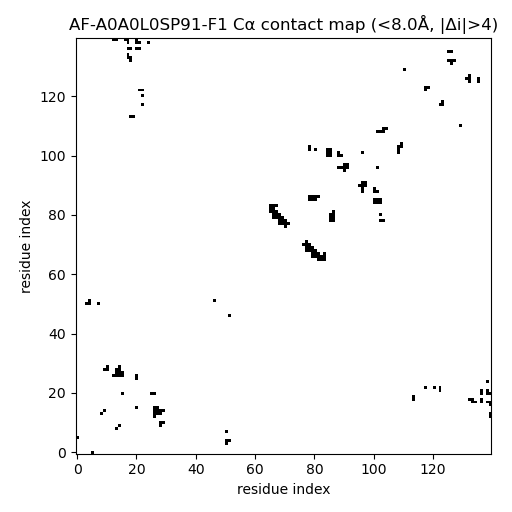88 7.052 1.00 92.50 121 ALA A CA 1
ATOM 928 C C . ALA A 1 121 ? -19.106 -2.457 8.495 1.00 92.50 121 ALA A C 1
ATOM 930 O O . ALA A 1 121 ? -19.125 -3.542 9.069 1.00 92.50 121 ALA A O 1
ATOM 931 N N . GLY A 1 122 ? -19.545 -1.334 9.080 1.00 92.44 122 GLY A N 1
ATOM 932 C CA . GLY A 1 122 ? -20.050 -1.268 10.458 1.00 92.44 122 GLY A CA 1
ATOM 933 C C . GLY A 1 122 ? -18.962 -1.344 11.536 1.00 92.44 122 GLY A C 1
ATOM 934 O O . GLY A 1 122 ? -19.225 -1.789 12.651 1.00 92.44 122 GLY A O 1
ATOM 935 N N . VAL A 1 123 ? -17.726 -0.953 11.208 1.00 90.25 123 VAL A N 1
ATOM 936 C CA . VAL A 1 123 ? -16.601 -0.886 12.152 1.00 90.25 123 VAL A CA 1
ATOM 937 C C . VAL A 1 123 ? -16.450 0.557 12.642 1.00 90.25 123 VAL A C 1
ATOM 939 O O . VAL A 1 123 ? -15.748 1.367 12.030 1.00 90.25 123 VAL A O 1
ATOM 942 N N . ASP A 1 124 ? -17.126 0.878 13.748 1.00 76.81 124 ASP A N 1
ATOM 943 C CA . ASP A 1 124 ? -17.390 2.270 14.149 1.00 76.81 124 ASP A CA 1
ATOM 944 C C . ASP A 1 124 ? -16.519 2.816 15.305 1.00 76.81 124 ASP A C 1
ATOM 946 O O . ASP A 1 124 ? -16.621 3.998 15.635 1.00 76.81 124 ASP A O 1
ATOM 950 N N . ASP A 1 125 ? -15.599 2.022 15.869 1.00 87.19 125 ASP A N 1
ATOM 951 C CA . ASP A 1 125 ? -14.752 2.411 17.023 1.00 87.19 125 ASP A CA 1
ATOM 952 C C . ASP A 1 125 ? -13.254 2.560 16.685 1.00 87.19 125 ASP A C 1
ATOM 954 O O . ASP A 1 125 ? -12.352 2.172 17.428 1.00 87.19 125 ASP A O 1
ATOM 958 N N . LEU A 1 126 ? -12.961 3.117 15.509 1.00 91.12 126 LEU A N 1
ATOM 959 C CA . LEU A 1 126 ? -11.585 3.333 15.059 1.00 91.12 126 LEU A CA 1
ATOM 960 C C . LEU A 1 126 ? -11.123 4.766 15.315 1.00 91.12 126 LEU A C 1
ATOM 962 O O . LEU A 1 126 ? -11.828 5.742 15.030 1.00 91.12 126 LEU A O 1
ATOM 966 N N . SER A 1 127 ? -9.882 4.908 15.784 1.00 93.62 127 SER A N 1
ATOM 967 C CA . SER A 1 127 ? -9.281 6.218 16.001 1.00 93.62 127 SER A CA 1
ATOM 968 C C . SER A 1 127 ? -9.242 7.038 14.711 1.00 93.62 127 SER A C 1
ATOM 970 O O . SER A 1 127 ? -8.983 6.560 13.604 1.00 93.62 127 SER A O 1
ATOM 972 N N . ARG A 1 128 ? -9.443 8.350 14.861 1.00 91.88 128 ARG A N 1
ATOM 973 C CA . ARG A 1 128 ? -9.309 9.311 13.758 1.00 91.88 128 ARG A CA 1
ATOM 974 C C . ARG A 1 128 ? -7.854 9.554 13.365 1.00 91.88 128 ARG A C 1
ATOM 976 O O . ARG A 1 128 ? -7.612 10.140 12.309 1.00 91.88 128 ARG A O 1
ATOM 983 N N . ARG A 1 129 ? -6.897 9.160 14.209 1.00 94.81 129 ARG A N 1
ATOM 984 C CA . ARG A 1 129 ? -5.461 9.297 13.961 1.00 94.81 129 ARG A CA 1
ATOM 985 C C . ARG A 1 129 ? -4.921 8.001 13.375 1.00 94.81 129 ARG A C 1
ATOM 987 O O . ARG A 1 129 ? -5.198 6.921 13.876 1.00 94.81 129 ARG A O 1
ATOM 994 N N . TYR A 1 130 ? -4.114 8.131 12.325 1.00 95.25 130 TYR A N 1
ATOM 995 C CA . TYR A 1 130 ? -3.576 6.988 11.587 1.00 95.25 130 TYR A CA 1
ATOM 996 C C . TYR A 1 130 ? -2.759 6.029 12.461 1.00 95.25 130 TYR A C 1
ATOM 998 O O . TYR A 1 130 ? -2.884 4.820 12.305 1.00 95.25 130 TYR A O 1
ATOM 1006 N N . LEU A 1 131 ? -1.903 6.560 13.342 1.00 95.44 131 LEU A N 1
ATOM 1007 C CA . LEU A 1 131 ? -1.040 5.734 14.188 1.00 95.44 131 LEU A CA 1
ATOM 1008 C C . LEU A 1 131 ? -1.873 4.937 15.194 1.00 95.44 131 LEU A C 1
ATOM 1010 O O . LEU A 1 131 ? -1.828 3.715 15.175 1.00 95.44 131 LEU A O 1
ATOM 1014 N N . ASP A 1 132 ? -2.701 5.627 15.968 1.00 95.56 132 ASP A N 1
ATOM 1015 C CA . ASP A 1 132 ? -3.572 5.015 16.968 1.00 95.56 132 ASP A CA 1
ATOM 1016 C C . ASP A 1 132 ? -4.499 3.957 16.336 1.00 95.56 132 ASP A C 1
ATOM 1018 O O . ASP A 1 132 ? -4.650 2.866 16.870 1.00 95.56 132 ASP A O 1
ATOM 1022 N N . ALA A 1 133 ? -5.063 4.228 15.151 1.00 94.88 133 ALA A N 1
ATOM 1023 C CA . ALA A 1 133 ? -5.912 3.268 14.440 1.00 94.88 133 ALA A CA 1
ATOM 1024 C C . ALA A 1 133 ? -5.164 1.987 14.035 1.00 94.88 133 ALA A C 1
ATOM 1026 O O . ALA A 1 133 ? -5.760 0.914 13.962 1.00 94.88 133 ALA A O 1
ATOM 1027 N N . LYS A 1 134 ? -3.855 2.081 13.768 1.00 94.69 134 LYS A N 1
ATOM 1028 C CA . LYS A 1 134 ? -3.013 0.899 13.548 1.00 94.69 134 LYS A CA 1
ATOM 1029 C C . LYS A 1 134 ? -2.754 0.142 14.843 1.00 94.69 134 LYS A C 1
ATOM 1031 O O . LYS A 1 134 ? -2.790 -1.078 14.820 1.00 94.69 134 LYS A O 1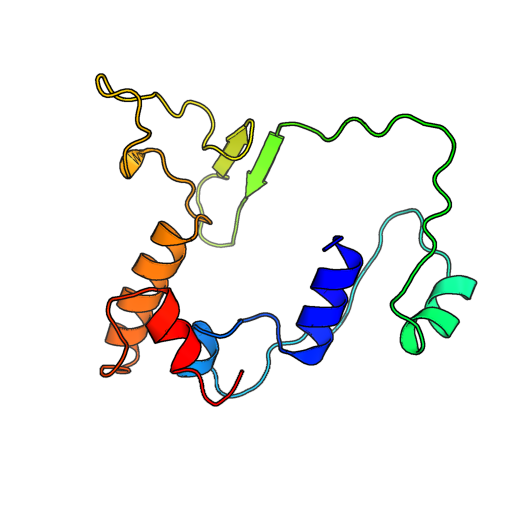
ATOM 1036 N N . GLU A 1 135 ? -2.466 0.850 15.930 1.00 93.81 135 GLU A N 1
ATOM 1037 C CA . GLU A 1 135 ? -2.153 0.250 17.236 1.00 93.81 135 GLU A CA 1
ATOM 1038 C C . GLU A 1 135 ? -3.369 -0.420 17.885 1.00 93.81 135 GLU A C 1
ATOM 1040 O O . GLU A 1 135 ? -3.216 -1.367 18.646 1.00 93.81 135 GLU A O 1
ATOM 1045 N N . GLN A 1 136 ? -4.583 0.012 17.532 1.00 92.81 136 GLN A N 1
ATOM 1046 C CA . GLN A 1 136 ? -5.830 -0.655 17.919 1.00 92.81 136 GLN A CA 1
ATOM 1047 C C . GLN A 1 136 ? -6.003 -2.043 17.283 1.00 92.81 136 GLN A C 1
ATOM 1049 O O . GLN A 1 136 ? -6.899 -2.789 17.674 1.00 92.81 136 GLN A O 1
ATOM 1054 N N . SER A 1 137 ? -5.204 -2.387 16.271 1.00 88.81 137 SER A N 1
ATOM 1055 C CA . SER A 1 137 ? -5.299 -3.675 15.596 1.00 88.81 137 SER A CA 1
ATOM 1056 C C . SER A 1 137 ? -4.709 -4.778 16.467 1.00 88.81 137 SER A C 1
ATOM 1058 O O . SER A 1 137 ? -3.497 -4.923 16.555 1.00 88.81 137 SER A O 1
ATOM 1060 N N . ALA A 1 138 ? -5.569 -5.558 17.123 1.00 75.25 138 ALA A N 1
ATOM 1061 C CA . ALA A 1 138 ? -5.136 -6.657 17.989 1.00 75.25 138 ALA A CA 1
ATOM 1062 C C . ALA A 1 138 ? -4.697 -7.914 17.211 1.00 75.25 138 ALA A C 1
ATOM 1064 O O . ALA A 1 138 ? -4.035 -8.783 17.770 1.00 75.25 138 ALA A O 1
ATOM 1065 N N . ALA A 1 139 ? -5.101 -8.026 15.941 1.00 67.75 139 ALA A N 1
ATOM 1066 C CA . ALA A 1 139 ? -4.881 -9.198 15.092 1.00 67.75 139 ALA A CA 1
ATOM 1067 C C . ALA A 1 139 ? -3.628 -9.098 14.196 1.00 67.75 139 ALA A C 1
ATOM 1069 O O . ALA A 1 139 ? -3.386 -10.008 13.406 1.00 67.75 139 ALA A O 1
ATOM 1070 N N . TYR A 1 140 ? -2.867 -7.998 14.281 1.00 67.44 140 TYR A N 1
ATOM 1071 C CA . TYR A 1 140 ? -1.679 -7.719 13.463 1.00 67.44 140 TYR A CA 1
ATOM 1072 C C . TYR A 1 140 ? -0.425 -7.508 14.315 1.00 67.44 140 TYR A C 1
ATOM 1074 O O . TYR A 1 140 ? -0.521 -6.776 15.323 1.00 67.44 140 TYR A O 1
#